Protein AF-K1GMX3-F1 (afdb_monomer)

Structure (mmCIF, N/CA/C/O backbone):
data_AF-K1GMX3-F1
#
_entry.id   AF-K1GMX3-F1
#
loop_
_atom_site.group_PDB
_atom_site.id
_atom_site.type_symbol
_atom_site.label_atom_id
_atom_site.label_alt_id
_atom_site.label_comp_id
_atom_site.label_asym_id
_atom_site.label_entity_id
_atom_site.label_seq_id
_atom_site.pdbx_PDB_ins_code
_atom_site.Cartn_x
_atom_site.Cartn_y
_atom_site.Cartn_z
_atom_site.occupancy
_atom_site.B_iso_or_equiv
_atom_site.auth_seq_id
_atom_site.auth_comp_id
_atom_site.auth_asym_id
_atom_site.auth_atom_id
_atom_site.pdbx_PDB_model_num
ATOM 1 N N . MET A 1 1 ? 37.230 -20.378 -49.880 1.00 52.00 1 MET A N 1
ATOM 2 C CA . MET A 1 1 ? 36.865 -18.959 -49.686 1.00 52.00 1 MET A CA 1
ATOM 3 C C . MET A 1 1 ? 38.157 -18.172 -49.688 1.00 52.00 1 MET A C 1
ATOM 5 O O . MET A 1 1 ? 38.989 -18.422 -48.826 1.00 52.00 1 MET A O 1
ATOM 9 N N . GLU A 1 2 ? 38.375 -17.316 -50.682 1.00 53.47 2 GLU A N 1
ATOM 10 C CA . GLU A 1 2 ? 39.564 -16.461 -50.707 1.00 53.47 2 GLU A CA 1
ATOM 11 C C . GLU A 1 2 ? 39.440 -15.389 -49.624 1.00 53.47 2 GLU A C 1
ATOM 13 O O . GLU A 1 2 ? 38.476 -14.615 -49.600 1.00 53.47 2 GLU A O 1
ATOM 18 N N . VAL A 1 3 ? 40.409 -15.382 -48.709 1.00 58.12 3 VAL A N 1
ATOM 19 C CA . VAL A 1 3 ? 40.540 -14.416 -47.616 1.00 58.12 3 VAL A CA 1
ATOM 20 C C . VAL A 1 3 ? 40.902 -13.061 -48.237 1.00 58.12 3 VAL A C 1
ATOM 22 O O . VAL A 1 3 ? 42.071 -12.728 -48.381 1.00 58.12 3 VAL A O 1
ATOM 25 N N . GLY A 1 4 ? 39.894 -12.316 -48.698 1.00 60.03 4 GLY A N 1
ATOM 26 C CA . GLY A 1 4 ? 40.082 -11.011 -49.344 1.00 60.03 4 GLY A CA 1
ATOM 27 C C . GLY A 1 4 ? 39.041 -10.624 -50.398 1.00 60.03 4 GLY A C 1
ATOM 28 O O . GLY A 1 4 ? 39.007 -9.461 -50.795 1.00 60.03 4 GLY A O 1
ATOM 29 N N . SER A 1 5 ? 38.170 -11.541 -50.835 1.00 65.81 5 SER A N 1
ATOM 30 C CA . SER A 1 5 ? 37.117 -11.193 -51.803 1.00 65.81 5 SER A CA 1
ATOM 31 C C . SER A 1 5 ? 36.058 -10.274 -51.170 1.00 65.81 5 SER A C 1
ATOM 33 O O . SER A 1 5 ? 35.331 -10.649 -50.248 1.00 65.81 5 SER A O 1
ATOM 35 N N . GLN A 1 6 ? 35.999 -9.025 -51.640 1.00 63.84 6 GLN A N 1
ATOM 36 C CA . GLN A 1 6 ? 34.980 -8.051 -51.250 1.00 63.84 6 GLN A CA 1
ATOM 37 C C . GLN A 1 6 ? 33.676 -8.389 -51.979 1.00 63.84 6 GLN A C 1
ATOM 39 O O . GLN A 1 6 ? 33.564 -8.214 -53.188 1.00 63.84 6 GLN A O 1
ATOM 44 N N . VAL A 1 7 ? 32.699 -8.915 -51.245 1.00 76.75 7 VAL A N 1
ATOM 45 C CA . VAL A 1 7 ? 31.349 -9.184 -51.759 1.00 76.75 7 VAL A CA 1
ATOM 46 C C . VAL A 1 7 ? 30.605 -7.859 -51.920 1.00 76.75 7 VAL A C 1
ATOM 48 O O . VAL A 1 7 ? 30.522 -7.103 -50.964 1.00 76.75 7 VAL A O 1
ATOM 51 N N . GLU A 1 8 ? 30.005 -7.586 -53.080 1.00 70.25 8 GLU A N 1
ATOM 52 C CA . GLU A 1 8 ? 29.378 -6.290 -53.429 1.00 70.25 8 GLU A CA 1
ATOM 53 C C . GLU A 1 8 ? 28.377 -5.748 -52.374 1.00 70.25 8 GLU A C 1
ATOM 55 O O . GLU A 1 8 ? 28.278 -4.542 -52.135 1.00 70.25 8 GLU A O 1
ATOM 60 N N . ASN A 1 9 ? 27.684 -6.645 -51.664 1.00 74.06 9 ASN A N 1
ATOM 61 C CA . ASN A 1 9 ? 26.780 -6.322 -50.549 1.00 74.06 9 ASN A CA 1
ATOM 62 C C . ASN A 1 9 ? 27.251 -6.851 -49.187 1.00 74.06 9 ASN A C 1
ATOM 64 O O . ASN A 1 9 ? 26.483 -6.919 -48.230 1.00 74.06 9 ASN A O 1
ATOM 68 N N . GLY A 1 10 ? 28.523 -7.213 -49.087 1.00 76.12 10 GLY A N 1
ATOM 69 C CA . GLY A 1 10 ? 29.153 -7.639 -47.854 1.00 76.12 10 GLY A CA 1
ATOM 70 C C . GLY A 1 10 ? 29.305 -6.483 -46.874 1.00 76.12 10 GLY A C 1
ATOM 71 O O . GLY A 1 10 ? 29.533 -5.330 -47.248 1.00 76.12 10 GLY A O 1
ATOM 72 N N . PHE A 1 11 ? 29.250 -6.814 -45.588 1.00 78.25 11 PHE A N 1
ATOM 73 C CA . PHE A 1 11 ? 29.504 -5.881 -44.493 1.00 78.25 11 PHE A CA 1
ATOM 74 C C . PHE A 1 11 ? 30.808 -5.085 -44.701 1.00 78.25 11 PHE A C 1
ATOM 76 O O . PHE A 1 11 ? 30.838 -3.872 -44.504 1.00 78.25 11 PHE A O 1
ATOM 83 N N . ASN A 1 12 ? 31.859 -5.748 -45.202 1.00 79.94 12 ASN A N 1
ATOM 84 C CA . ASN A 1 12 ? 33.178 -5.159 -45.445 1.00 79.94 12 ASN A CA 1
ATOM 85 C C . ASN A 1 12 ? 33.302 -4.284 -46.702 1.00 79.94 12 ASN A C 1
ATOM 87 O O . ASN A 1 12 ? 34.355 -3.675 -46.903 1.00 79.94 12 ASN A O 1
ATOM 91 N N . SER A 1 13 ? 32.240 -4.158 -47.496 1.00 84.88 13 SER A N 1
ATOM 92 C CA . SER A 1 13 ? 32.206 -3.326 -48.707 1.00 84.88 13 SER A CA 1
ATOM 93 C C . SER A 1 13 ? 31.345 -2.070 -48.533 1.00 84.88 13 SER A C 1
ATOM 95 O O . SER A 1 13 ? 31.387 -1.164 -49.361 1.00 84.88 13 SER A O 1
ATOM 97 N N . LYS A 1 14 ? 30.602 -1.964 -47.422 1.00 82.56 14 LYS A N 1
ATOM 98 C CA . LYS A 1 14 ? 29.811 -0.774 -47.077 1.00 82.56 14 LYS A CA 1
ATOM 99 C C . LYS A 1 14 ? 30.652 0.297 -46.362 1.00 82.56 14 LYS A C 1
ATOM 101 O O . LYS A 1 14 ? 31.623 -0.056 -45.687 1.00 82.56 14 LYS A O 1
ATOM 106 N N . PRO A 1 15 ? 30.298 1.592 -46.452 1.00 89.50 15 PRO A N 1
ATOM 107 C CA . PRO A 1 15 ? 30.971 2.660 -45.710 1.00 89.50 15 PRO A CA 1
ATOM 108 C C . PRO A 1 15 ? 30.971 2.434 -44.189 1.00 89.50 15 PRO A C 1
ATOM 110 O O . PRO A 1 15 ? 30.060 1.810 -43.643 1.00 89.50 15 PRO A O 1
ATOM 113 N N . ALA A 1 16 ? 31.963 2.993 -43.489 1.00 88.31 16 ALA A N 1
ATOM 114 C CA . ALA A 1 16 ? 32.165 2.781 -42.051 1.00 88.31 16 ALA A CA 1
ATOM 115 C C . ALA A 1 16 ? 30.936 3.133 -41.188 1.00 88.31 16 ALA A C 1
ATOM 117 O O . ALA A 1 16 ? 30.635 2.416 -40.235 1.00 88.31 16 ALA A O 1
ATOM 118 N N . TYR A 1 17 ? 30.178 4.175 -41.550 1.00 90.38 17 TYR A N 1
ATOM 119 C CA . TYR A 1 17 ? 28.972 4.566 -40.812 1.00 90.38 17 TYR A CA 1
ATOM 120 C C . TYR A 1 17 ? 27.865 3.500 -40.878 1.00 90.38 17 TYR A C 1
ATOM 122 O O . TYR A 1 17 ? 27.187 3.262 -39.883 1.00 90.38 17 TYR A O 1
ATOM 130 N N . GLN A 1 18 ? 27.707 2.808 -42.014 1.00 88.94 18 GLN A N 1
ATOM 131 C CA . GLN A 1 18 ? 26.705 1.743 -42.157 1.00 88.94 18 GLN A CA 1
ATOM 132 C C . GLN A 1 18 ? 27.074 0.539 -41.295 1.00 88.94 18 GLN A C 1
ATOM 134 O O . GLN A 1 18 ? 26.222 -0.037 -40.626 1.00 88.94 18 GLN A O 1
ATOM 139 N N . ARG A 1 19 ? 28.366 0.199 -41.253 1.00 89.44 19 ARG A N 1
ATOM 140 C CA . ARG A 1 19 ? 28.885 -0.855 -40.377 1.00 89.44 19 ARG A CA 1
ATOM 141 C C . ARG A 1 19 ? 28.662 -0.525 -38.906 1.00 89.44 19 ARG A C 1
ATOM 143 O O . ARG A 1 19 ? 28.209 -1.384 -38.159 1.00 89.44 19 ARG A O 1
ATOM 150 N N . PHE A 1 20 ? 28.932 0.718 -38.510 1.00 91.56 20 PHE A N 1
ATOM 151 C CA . PHE A 1 20 ? 28.688 1.191 -37.150 1.00 91.56 20 PHE A CA 1
ATOM 152 C C . PHE A 1 20 ? 27.212 1.067 -36.761 1.00 91.56 20 PHE A C 1
ATOM 154 O O . PHE A 1 20 ? 26.920 0.512 -35.708 1.00 91.56 20 PHE A O 1
ATOM 161 N N . ILE A 1 21 ? 26.287 1.502 -37.627 1.00 92.88 21 ILE A N 1
ATOM 162 C CA . ILE A 1 21 ? 24.841 1.366 -37.388 1.00 92.88 21 ILE A CA 1
ATOM 163 C C . ILE A 1 21 ? 24.458 -0.104 -37.194 1.00 92.88 21 ILE A C 1
ATOM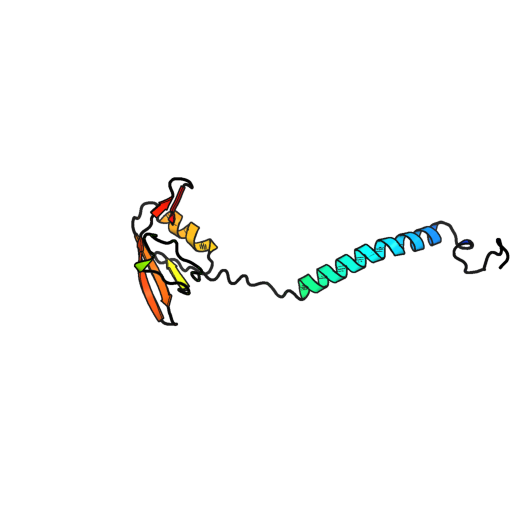 165 O O . ILE A 1 21 ? 23.695 -0.409 -36.286 1.00 92.88 21 ILE A O 1
ATOM 169 N N . VAL A 1 22 ? 25.008 -1.020 -37.997 1.00 90.50 22 VAL A N 1
ATOM 170 C CA . VAL A 1 22 ? 24.720 -2.460 -37.883 1.00 90.50 22 VAL A CA 1
ATOM 171 C C . VAL A 1 22 ? 25.237 -3.042 -36.561 1.00 90.50 22 VAL A C 1
ATOM 173 O O . VAL A 1 22 ? 24.505 -3.775 -35.898 1.00 90.50 22 VAL A O 1
ATOM 176 N N . LEU A 1 23 ? 26.458 -2.698 -36.135 1.00 91.38 23 LEU A N 1
ATOM 177 C CA . LEU A 1 23 ? 26.984 -3.149 -34.837 1.00 91.38 23 LEU A CA 1
ATOM 178 C C . LEU A 1 23 ? 26.202 -2.546 -33.669 1.00 91.38 23 LEU A C 1
ATOM 180 O O . LEU A 1 23 ? 25.865 -3.248 -32.717 1.00 91.38 23 LEU A O 1
ATOM 184 N N . PHE A 1 24 ? 25.896 -1.252 -33.756 1.00 95.62 24 PHE A N 1
ATOM 185 C CA . PHE A 1 24 ? 25.118 -0.546 -32.750 1.00 95.62 24 PHE A CA 1
ATOM 186 C C . PHE A 1 24 ? 23.707 -1.123 -32.634 1.00 95.62 24 PHE A C 1
ATOM 188 O O . PHE A 1 24 ? 23.239 -1.346 -31.523 1.00 95.62 24 PHE A O 1
ATOM 195 N N . ALA A 1 25 ? 23.058 -1.430 -33.761 1.00 94.81 25 ALA A N 1
ATOM 196 C CA . ALA A 1 25 ? 21.731 -2.031 -33.792 1.00 94.81 25 ALA A CA 1
ATOM 197 C C . ALA A 1 25 ? 21.692 -3.350 -33.012 1.00 94.81 25 ALA A C 1
ATOM 199 O O . ALA A 1 25 ? 20.747 -3.574 -32.266 1.00 94.81 25 ALA A O 1
ATOM 200 N N . GLY A 1 26 ? 22.734 -4.185 -33.102 1.00 91.06 26 GLY A N 1
ATOM 201 C CA . GLY A 1 26 ? 22.817 -5.421 -32.317 1.00 91.06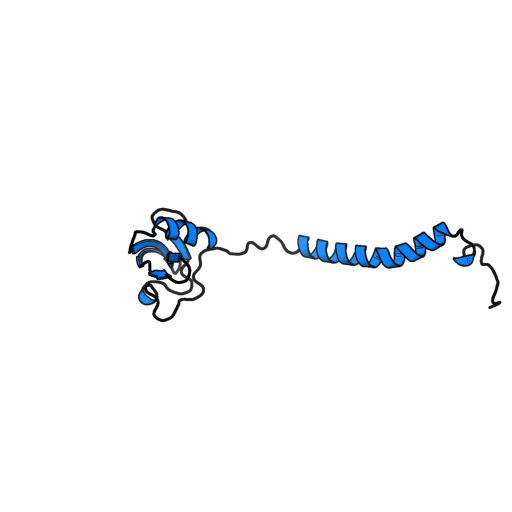 26 GLY A CA 1
ATOM 202 C C . GLY A 1 26 ? 22.731 -5.174 -30.807 1.00 91.06 26 GLY A C 1
ATOM 203 O O . GLY A 1 26 ? 21.918 -5.791 -30.121 1.00 91.06 26 GLY A O 1
ATOM 204 N N . VAL A 1 27 ? 23.521 -4.226 -30.294 1.00 94.75 27 VAL A N 1
ATOM 205 C CA . VAL A 1 27 ? 23.521 -3.863 -28.866 1.00 94.75 27 VAL A CA 1
ATOM 206 C C . VAL A 1 27 ? 22.215 -3.162 -28.477 1.00 94.75 27 VAL A C 1
ATOM 208 O O . VAL A 1 27 ? 21.589 -3.514 -27.480 1.00 94.75 27 VAL A O 1
ATOM 211 N N . PHE A 1 28 ? 21.765 -2.209 -29.291 1.00 97.50 28 PHE A N 1
ATOM 212 C CA . PHE A 1 28 ? 20.535 -1.447 -29.085 1.00 97.50 28 PHE A CA 1
ATOM 213 C C . PHE A 1 28 ? 19.296 -2.344 -29.003 1.00 97.50 28 PHE A C 1
ATOM 215 O O . PHE A 1 28 ? 18.442 -2.134 -28.142 1.00 97.50 28 PHE A O 1
ATOM 222 N N . MET A 1 29 ? 19.213 -3.381 -29.841 1.00 96.50 29 MET A N 1
ATOM 223 C CA . MET A 1 29 ? 18.084 -4.308 -29.835 1.00 96.50 29 MET A CA 1
ATOM 224 C C . MET A 1 29 ? 17.944 -5.066 -28.513 1.00 96.50 29 MET A C 1
ATOM 226 O O . MET A 1 29 ? 16.820 -5.402 -28.147 1.00 96.50 29 MET A O 1
ATOM 230 N N . ASN A 1 30 ? 19.023 -5.294 -27.755 1.00 96.00 30 ASN A N 1
ATOM 231 C CA . ASN A 1 30 ? 18.918 -5.900 -26.425 1.00 96.00 30 ASN A CA 1
ATOM 232 C C . ASN A 1 30 ? 18.170 -4.977 -25.448 1.00 96.00 30 ASN A C 1
ATOM 234 O O . ASN A 1 30 ? 17.205 -5.405 -24.815 1.00 96.00 30 ASN A O 1
ATOM 238 N N . PHE A 1 31 ? 18.547 -3.696 -25.406 1.00 96.75 31 PHE A N 1
ATOM 239 C CA . PHE A 1 31 ? 17.873 -2.689 -24.583 1.00 96.75 31 PHE A CA 1
ATOM 240 C C . PHE A 1 31 ? 16.427 -2.469 -25.018 1.00 96.75 31 PHE A C 1
ATOM 242 O O . PHE A 1 31 ? 15.536 -2.402 -24.174 1.00 96.75 31 PHE A O 1
ATOM 249 N N . LEU A 1 32 ? 16.180 -2.408 -26.330 1.00 97.38 32 LEU A N 1
ATOM 250 C CA . LEU A 1 32 ? 14.828 -2.268 -26.862 1.00 97.38 32 LEU A CA 1
ATOM 251 C C . LEU A 1 32 ? 13.959 -3.475 -26.489 1.00 97.38 32 LEU A C 1
ATOM 253 O O . LEU A 1 32 ? 12.823 -3.299 -26.062 1.00 97.38 32 LEU A O 1
ATOM 257 N N . THR A 1 33 ? 14.500 -4.691 -26.590 1.00 96.69 33 THR A N 1
ATOM 258 C CA . THR A 1 33 ? 13.791 -5.916 -26.193 1.00 96.69 33 THR A CA 1
ATOM 259 C C . THR A 1 33 ? 13.481 -5.908 -24.697 1.00 96.69 33 THR A C 1
ATOM 261 O O . THR A 1 33 ? 12.343 -6.165 -24.314 1.00 96.69 33 THR A O 1
ATOM 264 N N . ALA A 1 34 ? 14.453 -5.559 -23.848 1.00 96.56 34 ALA A N 1
ATOM 265 C CA . ALA A 1 34 ? 14.243 -5.454 -22.405 1.00 96.56 34 ALA A CA 1
ATOM 266 C C . ALA A 1 34 ? 13.168 -4.412 -22.059 1.00 96.56 34 ALA A C 1
ATOM 268 O O . ALA A 1 34 ? 12.267 -4.696 -21.272 1.00 96.56 34 ALA A O 1
ATOM 269 N N . PHE A 1 35 ? 13.214 -3.239 -22.698 1.00 96.12 35 PHE A N 1
ATOM 270 C CA . PHE A 1 35 ? 12.192 -2.207 -22.551 1.00 96.12 35 PHE A CA 1
ATOM 271 C C . PHE A 1 35 ? 10.809 -2.726 -22.950 1.00 96.12 35 PHE A C 1
ATOM 273 O O . PHE A 1 35 ? 9.869 -2.569 -22.182 1.00 96.12 35 PHE A O 1
ATOM 280 N N . LEU A 1 36 ? 10.681 -3.383 -24.107 1.00 96.44 36 LEU A N 1
ATOM 281 C CA . LEU A 1 36 ? 9.403 -3.923 -24.572 1.00 96.44 36 LEU A CA 1
ATOM 282 C C . LEU A 1 36 ? 8.857 -5.008 -23.642 1.00 96.44 36 LEU A C 1
ATOM 284 O O . LEU A 1 36 ? 7.659 -5.011 -23.374 1.00 96.44 36 LEU A O 1
ATOM 288 N N . ILE A 1 37 ? 9.707 -5.898 -23.123 1.00 94.56 37 ILE A N 1
ATOM 289 C CA . ILE A 1 37 ? 9.297 -6.928 -22.158 1.00 94.56 37 ILE A CA 1
ATOM 290 C C . ILE A 1 37 ? 8.799 -6.271 -20.869 1.00 94.56 37 ILE A C 1
ATOM 292 O O . ILE A 1 37 ? 7.685 -6.558 -20.438 1.00 94.56 37 ILE A O 1
ATOM 296 N N . ILE A 1 38 ? 9.579 -5.359 -20.282 1.00 92.38 38 ILE A N 1
ATOM 297 C CA . ILE A 1 38 ? 9.200 -4.668 -19.041 1.00 92.38 38 ILE A CA 1
ATOM 298 C C . ILE A 1 38 ? 7.931 -3.841 -19.253 1.00 92.38 38 ILE A C 1
ATOM 300 O O . ILE A 1 38 ? 7.023 -3.900 -18.431 1.00 92.38 38 ILE A O 1
ATOM 304 N N . PHE A 1 39 ? 7.834 -3.110 -20.363 1.00 91.00 39 PHE A N 1
ATOM 305 C CA . PHE A 1 39 ? 6.660 -2.315 -20.711 1.00 91.00 39 PHE A CA 1
ATOM 306 C C . PHE A 1 39 ? 5.420 -3.194 -20.895 1.00 91.00 39 PHE A C 1
ATOM 308 O O . PHE A 1 39 ? 4.363 -2.876 -20.361 1.00 91.00 39 PHE A O 1
ATOM 315 N N . SER A 1 40 ? 5.549 -4.328 -21.586 1.00 90.25 40 SER A N 1
ATOM 316 C CA . SER A 1 40 ? 4.440 -5.267 -21.787 1.00 90.25 40 SER A CA 1
ATOM 317 C C . SER A 1 40 ? 3.980 -5.873 -20.466 1.00 90.25 40 SER A C 1
ATOM 319 O O . SER A 1 40 ? 2.785 -5.880 -20.188 1.00 90.25 40 SER A O 1
ATOM 321 N N . ILE A 1 41 ? 4.916 -6.303 -19.612 1.00 87.44 41 ILE A N 1
ATOM 322 C CA . ILE A 1 41 ? 4.598 -6.774 -18.259 1.00 87.44 41 ILE A CA 1
ATOM 323 C C . ILE A 1 41 ? 3.921 -5.659 -17.458 1.00 87.44 41 ILE A C 1
ATOM 325 O O . ILE A 1 41 ? 2.917 -5.917 -16.815 1.00 87.44 41 ILE A O 1
ATOM 329 N N . ALA A 1 42 ? 4.400 -4.417 -17.527 1.00 84.06 42 ALA A N 1
ATOM 330 C CA . ALA A 1 42 ? 3.800 -3.292 -16.813 1.00 84.06 42 ALA A CA 1
ATOM 331 C C . ALA A 1 42 ? 2.381 -2.943 -17.303 1.00 84.06 42 ALA A C 1
ATOM 333 O O . ALA A 1 42 ? 1.561 -2.507 -16.505 1.00 84.06 42 ALA A O 1
ATOM 334 N N . GLN A 1 43 ? 2.075 -3.139 -18.591 1.00 81.75 43 GLN A N 1
ATOM 335 C CA . GLN A 1 43 ? 0.720 -2.977 -19.136 1.00 81.75 43 GLN A CA 1
ATOM 336 C C . GLN A 1 43 ? -0.200 -4.158 -18.776 1.00 81.75 43 GLN A C 1
ATOM 338 O O . GLN A 1 43 ? -1.392 -3.957 -18.557 1.00 81.75 43 GLN A O 1
ATOM 343 N N . MET A 1 44 ? 0.340 -5.383 -18.724 1.00 78.19 44 MET A N 1
ATOM 344 C CA . MET A 1 44 ? -0.396 -6.601 -18.355 1.00 78.19 44 MET A CA 1
ATOM 345 C C . MET A 1 44 ? -0.637 -6.722 -16.853 1.00 78.19 44 MET A C 1
ATOM 347 O O . MET A 1 44 ? -1.664 -7.263 -16.447 1.00 78.19 44 MET A O 1
ATOM 351 N N . SER A 1 45 ? 0.280 -6.204 -16.037 1.00 65.38 45 SER A N 1
ATOM 352 C CA . SER A 1 45 ? 0.066 -5.917 -14.625 1.00 65.38 45 SER A CA 1
ATOM 353 C C . SER A 1 45 ? -0.933 -4.770 -14.541 1.00 65.38 45 SER A C 1
ATOM 355 O O . SER A 1 45 ? -0.587 -3.628 -14.236 1.00 65.38 45 SER A O 1
ATOM 357 N N . GLY A 1 46 ? -2.191 -5.087 -14.871 1.00 57.44 46 GLY A N 1
ATOM 358 C CA . GLY A 1 46 ? -3.346 -4.260 -14.583 1.00 57.44 46 GLY A CA 1
ATOM 359 C C . GLY A 1 46 ? -3.192 -3.772 -13.160 1.00 57.44 46 GLY A C 1
ATOM 360 O O . GLY A 1 46 ? -2.750 -4.554 -12.318 1.00 57.44 46 GLY A O 1
ATOM 361 N N . ARG A 1 47 ? -3.432 -2.466 -12.971 1.00 56.94 47 ARG A N 1
ATOM 362 C CA . ARG A 1 47 ? -3.277 -1.735 -11.709 1.00 56.94 47 ARG A CA 1
ATOM 363 C C . ARG A 1 47 ? -3.369 -2.733 -10.571 1.00 56.94 47 ARG A C 1
ATOM 365 O O . ARG A 1 47 ? -4.452 -3.269 -10.346 1.00 56.94 47 ARG A O 1
ATOM 372 N N . MET A 1 48 ? -2.236 -3.050 -9.939 1.00 48.81 48 MET A N 1
ATOM 373 C CA . MET A 1 48 ? -2.298 -3.675 -8.633 1.00 48.81 48 MET A CA 1
ATOM 374 C C . MET A 1 48 ? -3.022 -2.630 -7.795 1.00 48.81 48 MET A C 1
ATOM 376 O O . MET A 1 48 ? -2.410 -1.696 -7.284 1.00 48.81 48 MET A O 1
ATOM 380 N N . GLU A 1 49 ? -4.351 -2.720 -7.756 1.00 51.81 49 GLU A N 1
ATOM 381 C CA . GLU A 1 49 ? -5.114 -2.343 -6.593 1.00 51.81 49 GLU A CA 1
ATOM 382 C C . GLU A 1 49 ? -4.511 -3.246 -5.535 1.00 51.81 49 GLU A C 1
ATOM 384 O O . GLU A 1 49 ? -4.922 -4.389 -5.346 1.00 51.81 49 GLU A O 1
ATOM 389 N N . TYR A 1 50 ? -3.413 -2.779 -4.934 1.00 50.22 50 TYR A N 1
ATOM 390 C CA . TYR A 1 50 ? -3.076 -3.206 -3.604 1.00 50.22 50 TYR A CA 1
ATOM 391 C C . TYR A 1 50 ? -4.408 -3.090 -2.887 1.00 50.22 50 TYR A C 1
ATOM 393 O O . TYR A 1 50 ? -4.984 -2.000 -2.828 1.00 50.22 50 TYR A O 1
ATOM 401 N N . GLU A 1 51 ? -4.978 -4.227 -2.490 1.00 54.50 51 GLU A N 1
ATOM 402 C CA . GLU A 1 51 ? -6.108 -4.222 -1.587 1.00 54.50 51 GLU A CA 1
ATOM 403 C C . GLU A 1 51 ? -5.557 -3.694 -0.260 1.00 54.50 51 GLU A C 1
ATOM 405 O O . GLU A 1 51 ? -5.369 -4.416 0.706 1.00 54.50 51 GLU A O 1
ATOM 410 N N . GLU A 1 52 ? -5.268 -2.395 -0.226 1.00 62.09 52 GLU A N 1
ATOM 411 C CA . GLU A 1 52 ? -4.978 -1.603 0.954 1.00 62.09 52 GLU A CA 1
ATOM 412 C C . GLU A 1 52 ? -6.244 -1.453 1.793 1.00 62.09 52 GLU A C 1
ATOM 414 O O . GLU A 1 52 ? -6.223 -0.735 2.785 1.00 62.09 52 GLU A O 1
ATOM 419 N N . LYS A 1 53 ? -7.341 -2.133 1.427 1.00 76.06 53 LYS A N 1
ATOM 420 C CA . LYS A 1 53 ? -8.518 -2.284 2.271 1.00 76.06 53 LYS A CA 1
ATOM 421 C C . LYS A 1 53 ? -8.036 -2.626 3.674 1.00 76.06 53 LYS A C 1
ATOM 423 O O . LYS A 1 53 ? -7.220 -3.530 3.850 1.00 76.06 53 LYS A O 1
ATOM 428 N N . ALA A 1 54 ? -8.546 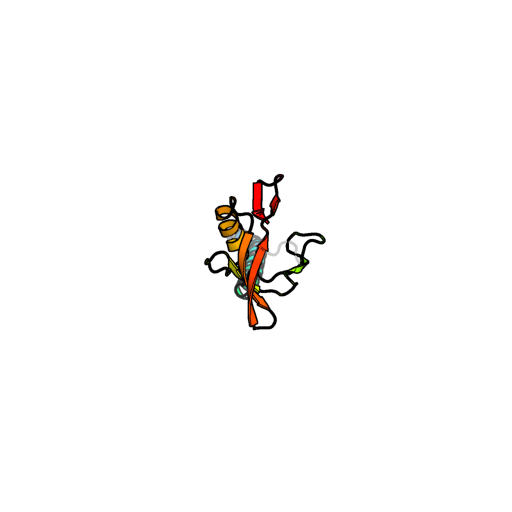-1.892 4.654 1.00 83.88 54 ALA A N 1
ATOM 429 C CA . ALA A 1 54 ? -8.164 -2.017 6.053 1.00 83.88 54 ALA A CA 1
ATOM 430 C C . ALA A 1 54 ? -8.693 -3.325 6.682 1.00 83.88 54 ALA A C 1
ATOM 432 O O . ALA A 1 54 ? -9.533 -3.299 7.578 1.00 83.88 54 ALA A O 1
ATOM 433 N N . ILE A 1 55 ? -8.249 -4.474 6.164 1.00 88.31 55 ILE A N 1
ATOM 434 C CA . ILE A 1 55 ? -8.610 -5.825 6.603 1.00 88.31 55 ILE A CA 1
ATOM 435 C C . ILE A 1 55 ? -7.494 -6.365 7.484 1.00 88.31 55 ILE A C 1
ATOM 437 O O . ILE A 1 55 ? -6.359 -6.506 7.027 1.00 88.31 55 ILE A O 1
ATOM 441 N N . ILE A 1 56 ? -7.820 -6.694 8.731 1.00 88.31 56 ILE A N 1
ATOM 442 C CA . ILE A 1 56 ? -6.870 -7.165 9.739 1.00 88.31 56 ILE A CA 1
ATOM 443 C C . ILE A 1 56 ? -6.275 -8.516 9.326 1.00 88.31 56 ILE A C 1
ATOM 445 O O . ILE A 1 56 ? -6.935 -9.546 9.413 1.00 88.31 56 ILE A O 1
ATOM 449 N N . GLY A 1 57 ? -4.997 -8.523 8.936 1.00 85.00 57 GLY A N 1
ATOM 450 C CA . GLY A 1 57 ? -4.280 -9.754 8.577 1.00 85.00 57 GLY A CA 1
ATOM 451 C C . GLY A 1 57 ? -3.679 -10.511 9.767 1.00 85.00 57 GLY A C 1
ATOM 452 O O . GLY A 1 57 ? -3.502 -11.725 9.706 1.00 85.00 57 GLY A O 1
ATOM 453 N N . ALA A 1 58 ? -3.353 -9.814 10.858 1.00 84.31 58 ALA A N 1
ATOM 454 C CA . ALA A 1 58 ? -2.813 -10.413 12.076 1.00 84.31 58 ALA A CA 1
ATOM 455 C C . ALA A 1 58 ? -3.036 -9.500 13.287 1.00 84.31 58 ALA A C 1
ATOM 457 O O . ALA A 1 58 ? -3.132 -8.280 13.153 1.00 84.31 58 ALA A O 1
ATOM 458 N N . LEU A 1 59 ? -3.069 -10.100 14.477 1.00 85.12 59 LEU A N 1
ATOM 459 C CA . LEU A 1 59 ? -3.169 -9.401 15.756 1.00 85.12 59 LEU A CA 1
ATOM 460 C C . LEU A 1 59 ? -1.922 -9.676 16.593 1.00 85.12 59 LEU A C 1
ATOM 462 O O . LEU A 1 59 ? -1.389 -10.787 16.601 1.00 85.12 59 LEU A O 1
ATOM 466 N N . VAL A 1 60 ? -1.465 -8.657 17.317 1.00 82.44 60 VAL A N 1
ATOM 467 C CA . VAL A 1 60 ? -0.369 -8.807 18.276 1.00 82.44 60 VAL A CA 1
ATOM 468 C C . VAL A 1 60 ? -0.892 -9.544 19.505 1.00 82.44 60 VAL A C 1
ATOM 470 O O . VAL A 1 60 ? -1.854 -9.108 20.139 1.00 82.44 60 VAL A O 1
ATOM 473 N N . LYS A 1 61 ? -0.231 -10.648 19.858 1.00 79.44 61 LYS A N 1
ATOM 474 C CA . LYS A 1 61 ? -0.560 -11.432 21.051 1.00 79.44 61 LYS A CA 1
ATOM 475 C C . LYS A 1 61 ? -0.337 -10.597 22.316 1.00 79.44 61 LYS A C 1
ATOM 477 O O . LYS A 1 61 ? 0.747 -10.052 22.507 1.00 79.44 61 LYS A O 1
ATOM 482 N N . GLY A 1 62 ? -1.342 -10.516 23.181 1.00 80.94 62 GLY A N 1
ATOM 483 C CA . GLY A 1 62 ? -1.364 -9.648 24.360 1.00 80.94 62 GLY A CA 1
ATOM 484 C C . GLY A 1 62 ? -1.695 -8.180 24.064 1.00 80.94 62 GLY A C 1
ATOM 485 O O . GLY A 1 62 ? -1.614 -7.353 24.971 1.00 80.94 62 GLY A O 1
ATOM 486 N N . GLY A 1 63 ? -2.053 -7.834 22.822 1.00 80.94 63 GLY A N 1
ATOM 487 C CA . GLY A 1 63 ? -2.433 -6.475 22.443 1.00 80.94 63 GLY A CA 1
ATOM 488 C C . GLY A 1 63 ? -3.733 -6.017 23.111 1.00 80.94 63 GLY A C 1
ATOM 489 O O . GLY A 1 63 ? -4.625 -6.819 23.393 1.00 80.94 63 GLY A O 1
ATOM 490 N N . ALA A 1 64 ? -3.881 -4.703 23.313 1.00 82.12 64 ALA A N 1
ATOM 491 C CA . ALA A 1 64 ? -5.029 -4.116 24.017 1.00 82.12 64 ALA A CA 1
ATOM 492 C C . ALA A 1 64 ? -6.396 -4.473 23.397 1.00 82.12 64 ALA A C 1
ATOM 494 O O . ALA A 1 64 ? -7.405 -4.499 24.104 1.00 82.12 64 ALA A O 1
ATOM 495 N N . ASN A 1 65 ? -6.408 -4.778 22.095 1.00 85.69 65 ASN A N 1
ATOM 496 C CA . ASN A 1 65 ? -7.602 -5.081 21.311 1.00 85.69 65 ASN A CA 1
ATOM 497 C C . ASN A 1 65 ? -7.669 -6.538 20.813 1.00 85.69 65 ASN A C 1
ATOM 499 O O . ASN A 1 65 ? -8.588 -6.861 20.066 1.00 85.69 65 ASN A O 1
ATOM 503 N N . GLU A 1 66 ? -6.757 -7.431 21.230 1.00 84.81 66 GLU A N 1
ATOM 504 C CA . GLU A 1 66 ? -6.725 -8.844 20.788 1.00 84.81 66 GLU A CA 1
ATOM 505 C C . GLU A 1 66 ? -8.041 -9.585 21.081 1.00 84.81 66 GLU A C 1
ATOM 507 O O . GLU A 1 66 ? -8.463 -10.449 20.323 1.00 84.81 66 GLU A O 1
ATOM 512 N N . GLN A 1 67 ? -8.717 -9.230 22.175 1.00 83.50 67 GLN A N 1
ATOM 513 C CA . GLN A 1 67 ? -9.985 -9.852 22.575 1.00 83.50 67 GLN A CA 1
ATOM 514 C C . GLN A 1 67 ? -11.211 -9.247 21.867 1.00 83.50 67 GLN A C 1
ATOM 516 O O . GLN A 1 67 ? -12.314 -9.778 21.987 1.00 83.50 67 GLN A O 1
ATOM 521 N N . ILE A 1 68 ? -11.036 -8.118 21.173 1.00 87.25 68 ILE A N 1
ATOM 522 C CA . ILE A 1 68 ? -12.119 -7.318 20.582 1.00 87.25 68 ILE A CA 1
ATOM 523 C C . ILE A 1 68 ? -12.130 -7.493 19.057 1.00 87.25 68 ILE A C 1
ATOM 525 O O . ILE A 1 68 ? -13.177 -7.763 18.455 1.00 87.25 68 ILE A O 1
ATOM 529 N N . LEU A 1 69 ? -10.953 -7.372 18.447 1.00 89.31 69 LEU A N 1
ATOM 530 C CA . LEU A 1 69 ? -10.722 -7.535 17.018 1.00 89.31 69 LEU A CA 1
ATOM 531 C C . LEU A 1 69 ? -10.434 -8.998 16.675 1.00 89.31 69 LEU A C 1
ATOM 533 O O . LEU A 1 69 ? -9.965 -9.774 17.506 1.00 89.31 69 LEU A O 1
ATOM 537 N N . LYS A 1 70 ? -10.711 -9.369 15.430 1.00 89.56 70 LYS A N 1
ATOM 538 C CA . LYS A 1 70 ? -10.404 -10.677 14.856 1.00 89.56 70 LYS A CA 1
ATOM 539 C C . LYS A 1 70 ? -9.691 -10.497 13.522 1.00 89.56 70 LYS A C 1
ATOM 541 O O . LYS A 1 70 ? -9.794 -9.455 12.879 1.00 89.56 70 LYS A O 1
ATOM 546 N N . VAL A 1 71 ? -8.950 -11.528 13.132 1.00 89.62 71 VAL A N 1
ATOM 547 C CA . VAL A 1 71 ? -8.418 -11.633 11.770 1.00 89.62 71 VAL A CA 1
ATOM 548 C C . VAL A 1 71 ? -9.595 -11.636 10.792 1.00 89.62 71 VAL A C 1
ATOM 550 O O . VAL A 1 71 ? -10.659 -12.155 11.128 1.00 89.62 71 VAL A O 1
ATOM 553 N N . ASP A 1 72 ? -9.394 -11.017 9.631 1.00 89.44 72 ASP A N 1
ATOM 554 C CA . ASP A 1 72 ? -10.387 -10.773 8.577 1.00 89.44 72 ASP A CA 1
ATOM 555 C C . ASP A 1 72 ? -11.462 -9.721 8.900 1.00 89.44 72 ASP A C 1
ATOM 557 O O . ASP A 1 72 ? -12.319 -9.442 8.059 1.00 89.44 72 ASP A O 1
ATOM 561 N N . ASP A 1 73 ? -11.399 -9.057 10.060 1.00 91.62 73 ASP A N 1
ATOM 562 C CA . ASP A 1 73 ? -12.221 -7.868 10.293 1.00 91.62 73 ASP A CA 1
ATOM 563 C C . ASP A 1 73 ? -11.811 -6.749 9.336 1.00 91.62 73 ASP A C 1
ATOM 565 O O . ASP A 1 73 ? -10.630 -6.407 9.225 1.00 91.62 73 ASP A O 1
ATOM 569 N N . LYS A 1 74 ? -12.798 -6.115 8.705 1.00 91.31 74 LYS A N 1
ATOM 570 C CA . LYS A 1 74 ? -12.581 -4.946 7.854 1.00 91.31 74 LYS A CA 1
ATOM 571 C C . LYS A 1 74 ? -12.969 -3.675 8.597 1.00 91.31 74 LYS A C 1
ATOM 573 O O . LYS A 1 74 ? -14.122 -3.506 8.980 1.00 91.31 74 LYS A O 1
ATOM 578 N N . ILE A 1 75 ? -12.028 -2.759 8.776 1.00 91.81 75 ILE A N 1
ATOM 579 C CA . ILE A 1 75 ? -12.270 -1.460 9.409 1.00 91.81 75 ILE A CA 1
ATOM 580 C C . ILE A 1 75 ? -12.906 -0.529 8.372 1.00 91.81 75 ILE A C 1
ATOM 582 O O . ILE A 1 75 ? -12.310 -0.251 7.335 1.00 91.81 75 ILE A O 1
ATOM 586 N N . LEU A 1 76 ? -14.124 -0.064 8.650 1.00 91.56 76 LEU A N 1
ATOM 587 C CA . LEU A 1 76 ? -14.878 0.850 7.787 1.00 91.56 76 LEU A CA 1
ATOM 588 C C . LEU A 1 76 ? -14.788 2.301 8.268 1.00 91.56 76 LEU A C 1
ATOM 590 O O . LEU A 1 76 ? -14.803 3.229 7.460 1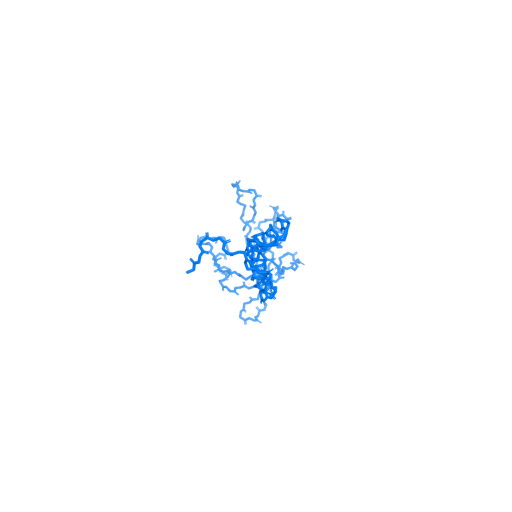.00 91.56 76 LEU A O 1
ATOM 594 N N . GLU A 1 77 ? -14.723 2.507 9.583 1.00 91.81 77 GLU A N 1
ATOM 595 C CA . GLU A 1 77 ? -14.719 3.838 10.188 1.00 91.81 77 GLU A CA 1
ATOM 596 C C . GLU A 1 77 ? -13.958 3.844 11.516 1.00 91.81 77 GLU A C 1
ATOM 598 O O . GLU A 1 77 ? -14.050 2.893 12.295 1.00 91.81 77 GLU A O 1
ATOM 603 N N . LEU A 1 78 ? -13.259 4.941 11.800 1.00 91.38 78 LEU A N 1
ATOM 604 C CA . LEU A 1 78 ? -12.651 5.245 13.093 1.00 91.38 78 LEU A CA 1
ATOM 605 C C . LEU A 1 78 ? -13.031 6.674 13.504 1.00 91.38 78 LEU A C 1
ATOM 607 O O . LEU A 1 78 ? -12.814 7.617 12.754 1.00 91.38 78 LEU A O 1
ATOM 611 N N . ASP A 1 79 ? -13.611 6.840 14.693 1.00 87.94 79 ASP A N 1
ATOM 612 C CA . ASP A 1 79 ? -14.017 8.135 15.275 1.00 87.94 79 ASP A CA 1
ATOM 613 C C . ASP A 1 79 ? -14.904 9.007 14.363 1.00 87.94 79 ASP A C 1
ATOM 615 O O . ASP A 1 79 ? -14.800 10.232 14.367 1.00 87.94 79 ASP A O 1
ATOM 619 N N . GLY A 1 80 ? -15.775 8.395 13.553 1.00 85.81 80 GLY A N 1
ATOM 620 C CA . GLY A 1 80 ? -16.599 9.127 12.583 1.00 85.81 80 GLY A CA 1
ATOM 621 C C . GLY A 1 80 ? -15.930 9.364 11.225 1.00 85.81 80 GLY A C 1
ATOM 622 O O . GLY A 1 80 ? -16.564 9.909 10.322 1.00 85.81 80 GLY A O 1
ATOM 623 N N . LYS A 1 81 ? -14.659 8.976 11.055 1.00 88.81 81 LYS A N 1
ATOM 624 C CA . LYS A 1 81 ? -13.910 9.109 9.800 1.00 88.81 81 LYS A CA 1
ATOM 625 C C . LYS A 1 81 ? -13.861 7.786 9.054 1.00 88.81 81 LYS A C 1
ATOM 627 O O . LYS A 1 81 ? -13.432 6.772 9.602 1.00 88.81 81 LYS A O 1
ATOM 632 N N . LYS A 1 82 ? -14.280 7.804 7.788 1.00 89.50 82 LYS A N 1
ATOM 633 C CA . LYS A 1 82 ? -14.235 6.622 6.922 1.00 89.50 82 LYS A CA 1
ATOM 634 C C . LYS A 1 82 ? -12.795 6.190 6.681 1.00 89.50 82 LYS A C 1
ATOM 636 O O . LYS A 1 82 ? -11.956 7.021 6.349 1.00 89.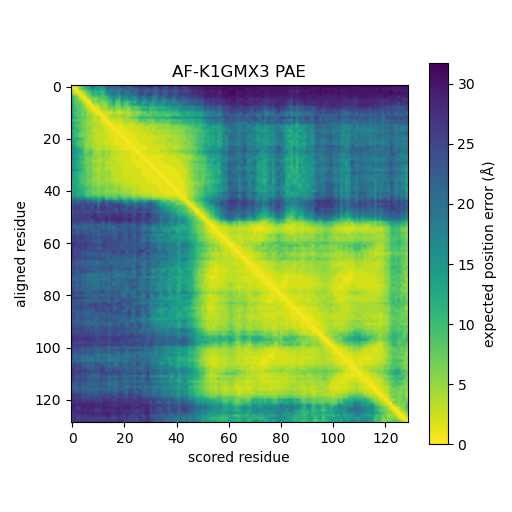50 82 LYS A O 1
ATOM 641 N N . ILE A 1 83 ? -12.561 4.891 6.813 1.00 89.12 83 ILE A N 1
ATOM 642 C CA . ILE A 1 83 ? -11.289 4.241 6.527 1.00 89.12 83 ILE A CA 1
ATOM 643 C C . ILE A 1 83 ? -11.482 3.409 5.269 1.00 89.12 83 ILE A C 1
ATOM 645 O O . ILE A 1 83 ? -12.324 2.512 5.212 1.00 89.12 83 ILE A O 1
ATOM 649 N N . THR A 1 84 ? -10.707 3.730 4.245 1.00 85.19 84 THR A N 1
ATOM 650 C CA . THR A 1 84 ? -10.679 2.977 2.988 1.00 85.19 84 THR A CA 1
ATOM 651 C C . THR A 1 84 ? -9.378 2.217 2.847 1.00 85.19 84 THR A C 1
ATOM 653 O O . THR A 1 84 ? -9.389 1.076 2.383 1.00 85.19 84 THR A O 1
ATOM 656 N N . LEU A 1 85 ? -8.286 2.845 3.275 1.00 86.12 85 LEU A N 1
ATO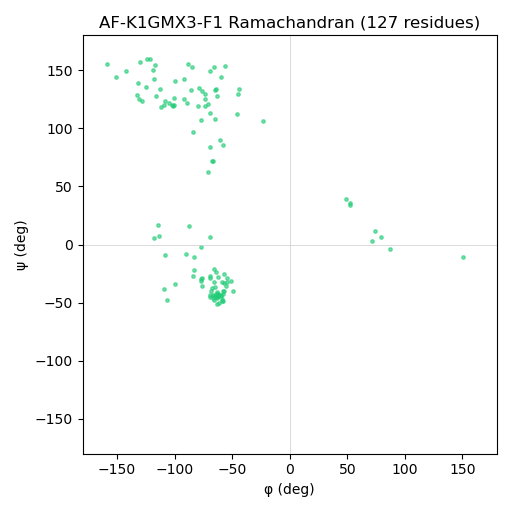M 657 C CA . LEU A 1 85 ? -6.932 2.350 3.139 1.00 86.12 85 LEU A CA 1
ATOM 658 C C . LEU A 1 85 ? -6.298 2.163 4.520 1.00 86.12 85 LEU A C 1
ATOM 660 O O . LEU A 1 85 ? -6.563 2.917 5.456 1.00 86.12 85 LEU A O 1
ATOM 664 N N . TRP A 1 86 ? -5.384 1.201 4.639 1.00 85.25 86 TRP A N 1
ATOM 665 C CA . TRP A 1 86 ? -4.526 1.043 5.817 1.00 85.25 86 TRP A CA 1
ATOM 666 C C . TRP A 1 86 ? -3.755 2.327 6.156 1.00 85.25 86 TRP A C 1
ATOM 668 O O . TRP A 1 86 ? -3.521 2.610 7.331 1.00 85.25 86 TRP A O 1
ATOM 678 N N . ALA A 1 87 ? -3.400 3.113 5.135 1.00 83.81 87 ALA A N 1
ATOM 679 C CA . ALA A 1 87 ? -2.710 4.392 5.277 1.00 83.81 87 ALA A CA 1
ATOM 680 C C . ALA A 1 87 ? -3.546 5.477 5.982 1.00 83.81 87 ALA A C 1
ATOM 682 O O . ALA A 1 87 ? -2.962 6.402 6.544 1.00 83.81 87 ALA A O 1
ATOM 683 N N . ASP A 1 88 ? -4.877 5.344 6.014 1.00 85.56 88 ASP A N 1
ATOM 684 C CA . ASP A 1 88 ? -5.774 6.314 6.657 1.00 85.56 88 ASP A CA 1
ATOM 685 C C . ASP A 1 88 ? -5.744 6.169 8.194 1.00 85.56 88 ASP A C 1
ATOM 687 O O . ASP A 1 88 ? -5.936 7.135 8.933 1.00 85.56 88 ASP A O 1
ATOM 691 N N . ILE A 1 89 ? -5.474 4.961 8.709 1.00 86.62 89 ILE A N 1
ATOM 692 C CA . ILE A 1 89 ? -5.552 4.661 10.149 1.00 86.62 89 ILE A CA 1
ATOM 693 C C . ILE A 1 89 ? -4.565 5.501 10.974 1.00 86.62 89 ILE A C 1
ATOM 695 O O . ILE A 1 89 ? -5.014 6.121 11.940 1.00 86.62 89 ILE A O 1
ATOM 699 N N . PRO A 1 90 ? -3.259 5.583 10.632 1.00 83.94 90 PRO A N 1
ATOM 700 C CA . PRO A 1 90 ? -2.312 6.403 11.384 1.00 83.94 90 PRO A CA 1
ATOM 701 C C . PRO A 1 90 ? -2.683 7.887 11.433 1.00 83.94 90 PRO A C 1
ATOM 703 O O . PRO A 1 90 ? -2.380 8.556 12.418 1.00 83.94 90 PRO A O 1
ATOM 706 N N . GLU A 1 91 ? -3.323 8.420 10.388 1.00 84.50 91 GLU A N 1
ATOM 707 C CA . GLU A 1 91 ? -3.769 9.815 10.362 1.00 84.50 91 GLU A CA 1
ATOM 708 C C . GLU A 1 91 ? -4.876 10.045 11.398 1.00 84.50 91 GLU A C 1
ATOM 710 O O . GLU A 1 91 ? -4.797 10.969 12.210 1.00 84.50 91 GLU A O 1
ATOM 715 N N . VAL A 1 92 ? -5.859 9.142 11.446 1.00 85.25 92 VAL A N 1
ATOM 716 C CA . VAL A 1 92 ? -6.964 9.219 12.408 1.00 85.25 92 VAL A CA 1
ATOM 717 C C . VAL A 1 92 ? -6.497 8.960 13.842 1.00 85.25 92 VAL A C 1
ATOM 719 O O . VAL A 1 92 ? -6.874 9.699 14.754 1.00 85.25 92 VAL A O 1
ATOM 722 N N . THR A 1 93 ? -5.648 7.956 14.078 1.00 83.12 93 THR A N 1
ATOM 723 C CA . THR A 1 93 ? -5.164 7.652 15.436 1.00 83.12 93 THR A CA 1
ATOM 724 C C . THR A 1 93 ? -4.228 8.730 15.977 1.00 83.12 93 THR A C 1
ATOM 726 O O . THR A 1 93 ? -4.213 8.966 17.186 1.00 83.12 93 THR A O 1
ATOM 729 N N . LYS A 1 94 ? -3.499 9.441 15.105 1.00 80.56 94 LYS A N 1
ATOM 730 C CA . LYS A 1 94 ? -2.672 10.588 15.496 1.00 80.56 94 LYS A CA 1
ATOM 731 C C . LYS A 1 94 ? -3.511 11.772 15.975 1.00 80.56 94 LYS A C 1
ATOM 733 O O . LYS A 1 94 ? -3.120 12.442 16.921 1.00 80.56 94 LYS A O 1
ATOM 738 N N . GLU A 1 95 ? -4.666 12.036 15.377 1.00 78.50 95 GLU A N 1
ATOM 739 C CA . GLU A 1 95 ? -5.577 13.062 15.907 1.00 78.50 95 GLU A CA 1
ATOM 740 C C . GLU A 1 95 ? -6.217 12.645 17.238 1.00 78.50 95 GLU A C 1
ATOM 742 O O . GLU A 1 95 ? -6.531 13.486 18.078 1.00 78.50 95 GLU A O 1
ATOM 747 N N . ALA A 1 96 ? -6.358 11.339 17.466 1.00 76.69 96 ALA A N 1
ATOM 748 C CA . ALA A 1 96 ? -6.874 10.770 18.704 1.00 76.69 96 ALA A CA 1
ATOM 749 C C . ALA A 1 96 ? -5.792 10.539 19.782 1.00 76.69 96 ALA A C 1
ATOM 751 O O . ALA A 1 96 ? -6.058 9.841 20.759 1.00 76.69 96 ALA A O 1
ATOM 752 N N . LEU A 1 97 ? -4.599 11.139 19.654 1.00 70.00 97 LEU A N 1
ATOM 753 C CA . LEU A 1 97 ? -3.450 10.956 20.561 1.00 70.00 97 LEU A CA 1
ATOM 754 C C . LEU A 1 97 ? -3.763 11.225 22.042 1.00 70.00 97 LEU A C 1
ATOM 756 O O . LEU A 1 97 ? -3.135 10.642 22.929 1.00 70.00 97 LEU A O 1
ATOM 760 N N . ASP A 1 98 ? -4.720 12.105 22.320 1.00 76.44 98 ASP A N 1
ATOM 761 C CA . ASP A 1 98 ? -5.130 12.464 23.681 1.00 76.44 98 ASP A CA 1
ATOM 762 C C . ASP A 1 98 ? -6.260 11.576 24.227 1.00 76.44 98 ASP A C 1
ATOM 764 O O . ASP A 1 98 ? -6.593 11.635 25.414 1.00 76.44 98 ASP A O 1
ATOM 768 N N . LYS A 1 99 ? -6.847 10.721 23.380 1.00 77.50 99 LYS A N 1
ATOM 769 C CA . LYS A 1 99 ? -7.917 9.796 23.751 1.00 77.50 99 LYS A CA 1
ATOM 770 C C . LYS A 1 99 ? -7.328 8.450 24.178 1.00 77.50 99 LYS A C 1
ATOM 772 O O . LYS A 1 99 ? -6.369 7.949 23.602 1.00 77.50 99 LYS A O 1
ATOM 777 N N . LYS A 1 100 ? -7.934 7.836 25.199 1.00 80.56 100 LYS A N 1
ATOM 778 C CA . LYS A 1 100 ? -7.608 6.459 25.624 1.00 80.56 100 LYS A CA 1
ATOM 779 C C . LYS A 1 100 ? -8.335 5.402 24.795 1.00 80.56 100 LYS A C 1
ATOM 781 O O . LYS A 1 100 ? -7.914 4.250 24.758 1.00 80.56 100 LYS A O 1
ATOM 786 N N . GLU A 1 101 ? -9.439 5.790 24.164 1.00 85.75 101 GLU A N 1
ATOM 787 C CA . GLU A 1 101 ? -10.330 4.904 23.426 1.00 85.75 101 GLU A CA 1
ATOM 788 C C . GLU A 1 101 ? -10.851 5.608 22.171 1.00 85.75 101 GLU A C 1
ATOM 790 O O . GLU A 1 101 ? -11.028 6.830 22.160 1.00 85.75 101 GLU A O 1
ATOM 795 N N . ILE A 1 102 ? -11.110 4.830 21.124 1.00 88.81 102 ILE A N 1
ATOM 796 C CA . ILE A 1 102 ? -11.641 5.289 19.843 1.00 88.81 102 ILE A CA 1
ATOM 797 C C . ILE A 1 102 ? -12.810 4.399 19.422 1.00 88.81 102 ILE A C 1
ATOM 799 O O . ILE A 1 102 ? -12.774 3.179 19.589 1.00 88.81 102 ILE A O 1
ATOM 803 N N . SER A 1 103 ? -13.873 4.999 18.886 1.00 90.56 103 SER A N 1
ATOM 804 C CA . SER A 1 103 ? -14.970 4.210 18.318 1.00 90.56 103 SER A CA 1
ATOM 805 C C . SER A 1 103 ? -14.591 3.710 16.927 1.00 90.56 103 SER A C 1
ATOM 807 O O . SER A 1 103 ? -14.075 4.482 16.126 1.00 90.56 103 SER A O 1
ATOM 809 N N . ALA A 1 104 ? -14.849 2.440 16.646 1.00 92.31 104 ALA A N 1
ATOM 810 C CA . ALA A 1 104 ? -14.574 1.806 15.367 1.00 92.31 104 ALA A CA 1
ATOM 811 C C . ALA A 1 104 ? -15.850 1.174 14.812 1.00 92.31 104 ALA A C 1
ATOM 813 O O . ALA A 1 104 ? -16.580 0.507 15.547 1.00 92.31 104 ALA A O 1
ATOM 814 N N . LEU A 1 105 ? -16.113 1.360 13.523 1.00 93.19 105 LEU A N 1
ATOM 815 C CA . LEU A 1 105 ? -17.089 0.569 12.784 1.00 93.19 105 LEU A CA 1
ATOM 816 C C . LEU A 1 105 ? -16.318 -0.469 11.977 1.00 93.19 105 LEU A C 1
ATOM 818 O O . LEU A 1 105 ? -15.495 -0.110 11.134 1.00 93.19 105 LEU A O 1
ATOM 822 N N . ILE A 1 106 ? -16.577 -1.742 12.249 1.00 94.06 106 ILE A N 1
ATOM 823 C CA . ILE A 1 106 ? -15.972 -2.853 11.520 1.00 94.06 106 ILE A CA 1
ATOM 824 C C . ILE A 1 106 ? -17.043 -3.665 10.801 1.00 94.06 106 ILE A C 1
ATOM 826 O O . ILE A 1 106 ? -18.186 -3.722 11.244 1.00 94.06 106 ILE A O 1
ATOM 830 N N . GLU A 1 107 ? -16.664 -4.334 9.725 1.00 92.62 107 GLU A N 1
ATOM 831 C CA . GLU A 1 107 ? -17.447 -5.373 9.073 1.00 92.62 107 GLU A CA 1
ATOM 832 C C . GLU A 1 107 ? -16.826 -6.730 9.409 1.00 92.62 107 GLU A C 1
ATOM 834 O O . GLU A 1 107 ? -15.649 -6.971 9.136 1.00 92.62 107 GLU A O 1
ATOM 839 N N . ARG A 1 108 ? -17.629 -7.608 10.016 1.00 92.69 108 ARG A N 1
ATOM 840 C CA . ARG A 1 108 ? -17.265 -8.985 10.358 1.00 92.69 108 ARG A CA 1
ATOM 841 C C . ARG A 1 108 ? -18.338 -9.918 9.816 1.00 92.69 108 ARG A C 1
ATOM 843 O O . ARG A 1 108 ? -19.517 -9.738 10.123 1.00 92.69 108 ARG A O 1
ATOM 850 N N . ASP A 1 109 ? -17.945 -10.891 8.995 1.00 88.81 109 ASP A N 1
ATOM 851 C CA . ASP A 1 109 ? -18.866 -11.829 8.331 1.00 88.81 109 ASP A CA 1
ATOM 852 C C . ASP A 1 109 ? -20.011 -11.122 7.563 1.00 88.81 109 ASP A C 1
ATOM 854 O O . ASP A 1 109 ? -21.162 -11.566 7.568 1.00 88.81 109 ASP A O 1
ATOM 858 N N . GLY A 1 110 ? -19.718 -9.967 6.949 1.00 88.31 110 GLY A N 1
ATOM 859 C CA . GLY A 1 110 ? -20.694 -9.151 6.215 1.00 88.31 110 GLY A CA 1
ATOM 860 C C . GLY A 1 110 ? -21.689 -8.379 7.091 1.00 88.31 110 GLY A C 1
ATOM 861 O O . GLY A 1 110 ? -22.679 -7.857 6.579 1.00 88.31 110 GLY A O 1
ATOM 862 N N . LYS A 1 111 ? -21.465 -8.310 8.410 1.00 90.94 111 LYS A N 1
ATOM 863 C CA . LYS A 1 111 ? -22.262 -7.501 9.341 1.00 90.94 111 LYS A CA 1
ATOM 864 C C . LYS A 1 111 ? -21.430 -6.369 9.915 1.00 90.94 111 LYS A C 1
ATOM 866 O O . LYS A 1 111 ? -20.331 -6.591 10.418 1.00 90.94 111 LYS A O 1
ATOM 871 N N . GLU A 1 112 ? -22.004 -5.175 9.917 1.00 93.19 112 GLU A N 1
ATOM 872 C CA . GLU A 1 112 ? -21.397 -4.019 10.564 1.00 93.19 112 GLU A CA 1
ATOM 873 C C . GLU A 1 112 ? -21.560 -4.099 12.089 1.00 93.19 112 GLU A C 1
ATOM 875 O O . GLU A 1 112 ? -22.644 -4.372 12.615 1.00 93.19 112 GLU A O 1
ATOM 880 N N . GLN A 1 113 ? -20.466 -3.871 12.812 1.00 92.75 113 GLN A N 1
ATOM 881 C CA . GLN A 1 113 ? -20.403 -3.871 14.267 1.00 92.75 113 GLN A CA 1
ATOM 882 C C . GLN A 1 113 ? -19.652 -2.633 14.741 1.00 92.75 113 GLN A C 1
ATOM 884 O O . GLN A 1 113 ? -18.533 -2.361 14.306 1.00 92.75 113 GLN A O 1
ATOM 889 N N . LYS A 1 114 ? -20.259 -1.889 15.668 1.00 92.06 114 LYS A N 1
ATOM 890 C CA . LYS A 1 114 ? -19.595 -0.769 16.332 1.00 92.06 114 LYS A CA 1
ATOM 891 C C . LYS A 1 114 ? -18.881 -1.271 17.581 1.00 92.06 114 LYS A C 1
ATOM 893 O O . LYS A 1 114 ? -19.513 -1.839 18.470 1.00 92.06 114 LYS A O 1
ATOM 898 N N . LEU A 1 115 ? -17.576 -1.054 17.640 1.00 91.31 115 LEU A N 1
ATOM 899 C CA . LEU A 1 115 ? -16.698 -1.446 18.734 1.00 91.31 115 LEU A CA 1
ATOM 900 C C . LEU A 1 115 ? -16.007 -0.214 19.315 1.00 91.31 115 LEU A C 1
ATOM 902 O O . LEU A 1 115 ? -15.914 0.834 18.679 1.00 91.31 115 LEU A O 1
ATOM 906 N N . VAL A 1 116 ? -15.523 -0.345 20.543 1.00 90.00 116 VAL A N 1
ATOM 907 C CA . VAL A 1 116 ? -14.655 0.650 21.171 1.00 90.00 116 VAL A CA 1
ATOM 908 C C . VAL A 1 116 ? -13.286 0.008 21.310 1.00 90.00 116 VAL A C 1
ATOM 910 O O . VAL A 1 116 ? -13.152 -1.031 21.956 1.00 90.00 116 VAL A O 1
ATOM 913 N N . LEU A 1 117 ? -12.295 0.596 20.650 1.00 88.62 117 LEU A N 1
ATOM 914 C CA . LEU A 1 117 ? -10.916 0.133 20.657 1.00 88.62 117 LEU A CA 1
ATOM 915 C C . LEU A 1 117 ? -10.108 0.975 21.635 1.00 88.62 117 LEU A C 1
ATOM 917 O O . LEU A 1 117 ? -10.289 2.189 21.728 1.00 88.62 117 LEU A O 1
ATOM 921 N N . LYS A 1 118 ? -9.201 0.329 22.358 1.00 86.50 118 LYS A N 1
ATOM 922 C CA . LYS A 1 118 ? -8.255 0.995 23.250 1.00 86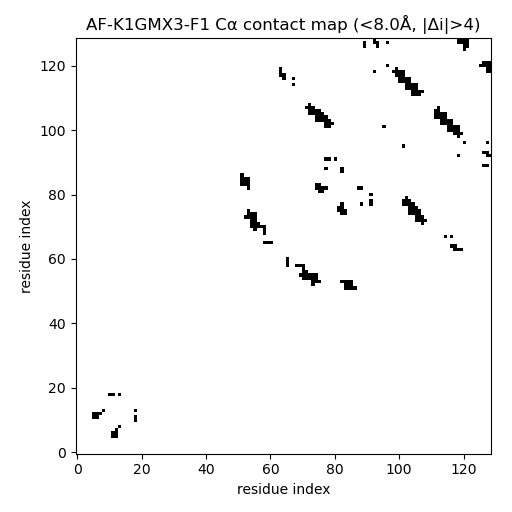.50 118 LYS A CA 1
ATOM 923 C C . LYS A 1 118 ? -7.035 1.427 22.457 1.00 86.50 118 LYS A C 1
ATOM 925 O O . LYS A 1 118 ? -6.480 0.628 21.708 1.00 86.50 118 LYS A O 1
ATOM 930 N N . LEU A 1 119 ? -6.621 2.670 22.656 1.00 83.81 119 LEU A N 1
ATOM 931 C CA . LEU A 1 119 ? -5.434 3.240 22.036 1.00 83.81 119 LEU A CA 1
ATOM 932 C C . LEU A 1 119 ? -4.234 3.039 2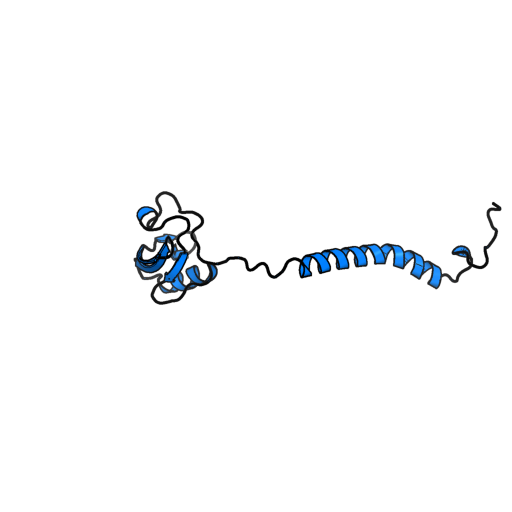2.963 1.00 83.81 119 LEU A C 1
ATOM 934 O O . LEU A 1 119 ? -4.266 3.448 24.127 1.00 83.81 119 LEU A O 1
ATOM 938 N N . THR A 1 120 ? -3.175 2.418 22.449 1.00 78.19 120 THR A N 1
ATOM 939 C CA . THR A 1 120 ? -1.916 2.243 23.179 1.00 78.19 120 THR A CA 1
ATOM 940 C C . THR A 1 120 ? -0.867 3.164 22.572 1.00 78.19 120 THR A C 1
ATOM 942 O O . THR A 1 120 ? -0.593 3.110 21.375 1.00 78.19 120 THR A O 1
ATOM 945 N N . LYS A 1 121 ? -0.277 4.040 23.393 1.00 70.38 121 LYS A N 1
ATOM 946 C CA . LYS A 1 121 ? 0.856 4.859 22.953 1.00 70.38 121 LYS A CA 1
ATOM 947 C C . LYS A 1 121 ? 2.094 3.975 22.871 1.00 70.38 121 LYS A C 1
ATOM 949 O O . LYS A 1 121 ? 2.521 3.416 23.876 1.00 70.38 121 LYS A O 1
ATOM 954 N N . ASP A 1 122 ? 2.654 3.869 21.677 1.00 68.25 122 ASP A N 1
ATOM 955 C CA . ASP A 1 122 ? 3.992 3.341 21.464 1.00 68.25 122 ASP A CA 1
ATOM 956 C C . ASP A 1 122 ? 4.978 4.499 21.688 1.00 68.25 122 ASP A C 1
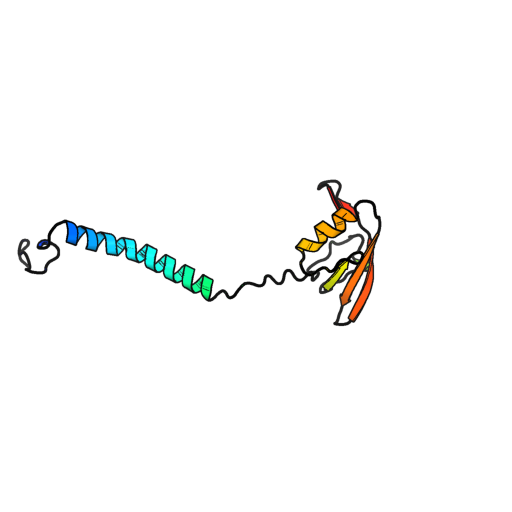ATOM 958 O O . ASP A 1 122 ? 5.179 5.354 20.817 1.00 68.25 122 ASP A O 1
ATOM 962 N N . GLU A 1 123 ? 5.527 4.564 22.907 1.00 60.25 123 GLU A N 1
ATOM 963 C CA . GLU A 1 123 ? 6.471 5.606 23.336 1.00 60.25 123 GLU A CA 1
ATOM 964 C C . GLU A 1 123 ? 7.789 5.574 22.549 1.00 60.25 123 GLU A C 1
ATOM 966 O O . GLU A 1 123 ? 8.452 6.603 22.431 1.00 60.25 123 GLU A O 1
ATOM 971 N N . GLU A 1 124 ? 8.154 4.432 21.961 1.00 58.62 124 GLU A N 1
ATOM 972 C CA . GLU A 1 124 ? 9.416 4.260 21.236 1.00 58.62 124 GLU A CA 1
ATOM 973 C C . GLU A 1 124 ? 9.361 4.910 19.845 1.00 58.62 124 GLU A C 1
ATOM 975 O O . GLU A 1 124 ? 10.363 5.408 19.334 1.00 58.62 124 GLU A O 1
ATOM 980 N N . ASN A 1 125 ? 8.166 4.968 19.248 1.00 59.31 125 ASN A N 1
ATOM 981 C CA . ASN A 1 125 ? 7.959 5.484 17.896 1.00 59.31 125 ASN A CA 1
ATOM 982 C C . ASN A 1 125 ? 7.052 6.723 17.812 1.00 59.31 125 ASN A C 1
ATOM 984 O O . ASN A 1 125 ? 6.710 7.144 16.703 1.00 59.31 125 ASN A O 1
ATOM 988 N N . ASN A 1 126 ? 6.634 7.289 18.950 1.00 62.41 126 ASN A N 1
ATOM 989 C CA . ASN A 1 126 ? 5.695 8.416 19.036 1.00 62.41 126 ASN A CA 1
ATOM 990 C C . ASN A 1 126 ? 4.427 8.215 18.173 1.00 62.41 126 ASN A C 1
ATOM 992 O O . ASN A 1 126 ? 3.944 9.143 17.516 1.00 62.41 126 ASN A O 1
ATOM 996 N N . ARG A 1 127 ? 3.914 6.977 18.137 1.00 60.97 127 ARG A N 1
ATOM 997 C CA . ARG A 1 127 ? 2.720 6.579 17.374 1.00 60.97 127 ARG A CA 1
ATOM 998 C C . ARG A 1 127 ? 1.691 5.935 18.299 1.00 60.97 127 ARG A C 1
ATOM 1000 O O . ARG A 1 127 ? 2.027 5.478 19.388 1.00 60.97 127 ARG A O 1
ATOM 1007 N N . VAL A 1 128 ? 0.436 5.899 17.867 1.00 60.94 128 VAL A N 1
ATOM 1008 C CA . VAL A 1 128 ? -0.650 5.254 18.616 1.00 60.94 128 VAL A CA 1
ATOM 1009 C C . VAL A 1 128 ? -1.179 4.080 17.808 1.00 60.94 128 VAL A C 1
ATOM 1011 O O . VAL A 1 128 ? -1.483 4.243 16.623 1.00 60.94 128 VAL A O 1
ATOM 1014 N N . VAL A 1 129 ? -1.242 2.917 18.460 1.00 62.78 129 VAL A N 1
ATOM 1015 C CA . VAL A 1 129 ? -1.620 1.614 17.890 1.00 62.78 129 VAL A CA 1
ATOM 1016 C C . VAL A 1 129 ? -2.760 0.958 18.662 1.00 62.78 129 VAL A C 1
ATOM 1018 O O . VAL A 1 129 ? -2.918 1.237 19.877 1.00 62.78 129 VAL A O 1
#

InterPro domains:
  IPR004387 Peptidase M50, putative membrane-associated zinc metallopeptidase [PTHR42837] (8-124)
  IPR008915 Peptidase M50 [PF02163] (7-87)
  IPR036034 PDZ superfamily [G3DSA:2.30.42.10] (47-128)
  IPR036034 PDZ superfamily [SSF50156] (22-118)

Radius of gyration: 30.78 Å; Cα contacts (8 Å, |Δi|>4): 144; chains: 1; bounding box: 63×32×79 Å

Mean predicted aligned error: 13.03 Å

Organism: NCBI:txid620833

Nearest PDB structures (foldseek):
  2kl1-assembly1_A  TM=7.771E-01  e=5.129E-04  Geobacillus thermodenitrificans NG80-2
  3i1e-assembly2_B  TM=7.850E-01  e=1.600E-03  Listeria innocua
  3i18-assembly1_A  TM=7.713E-01  e=1.337E-03  Listeria monocytogenes
  2kjk-assembly1_A  TM=7.277E-01  e=2.158E-03  Listeria innocua
  2kjp-assembly1_A  TM=6.655E-01  e=1.600E-03  Bacillus subtilis

Foldseek 3Di:
DPPDDDDCPDLVNDDPVVVVCVVVCVVVVVVVVVCVVVVVVVVVPDPPPVQLFQFAQDDDVVDQCPVPDDHRKTWQDKQNHGDGGVVVVQVRVVVCVVPQWIWTWIADPNDTDIDIGGWDQPPVVRTID

Solvent-accessible surface area (backbone atoms only — not comparable to full-atom values): 7696 Å² total; per-residue (Å²): 132,72,94,77,75,75,45,91,85,33,74,90,58,52,60,71,68,61,47,48,51,56,59,47,44,60,60,49,48,52,57,52,50,52,49,51,54,53,51,48,50,57,65,67,52,56,79,78,71,67,77,42,50,34,49,35,85,72,75,58,88,91,40,87,40,50,92,77,56,55,70,68,31,29,45,46,26,48,72,90,40,78,36,64,36,54,79,47,50,60,60,55,38,57,77,41,67,89,44,61,58,43,46,31,36,30,34,48,97,91,39,81,45,82,47,79,41,52,50,42,76,39,80,91,72,80,43,55,87

Sequence (129 aa):
MEVGSQVENGFNSKPAYQRFIVLFAGVFMNFLTAFLIIFSIAQMSGRMEYEEKAIIGALVKGGANEQILKVDDKILELDGKKITLWADIPEVTKEALDKKEISALIERDGKEQKLVLKLTKDEENNRVV

pLDDT: mean 82.3, std 12.28, range [48.81, 97.5]

Secondary structure (DSSP, 8-state):
--TT---TTSGGGS-HHHHHHHHHHHHHHHHHHHHHHHHHHHHHS---------B-----TT-TTTTT--TTPEEEEETTEE--STTHHHHHHHHTTT-SEEEEEEEETTEEEEEEEEP-EETTTTEE-